Protein AF-A0A738M5W6-F1 (afdb_monomer_lite)

pLDDT: mean 76.94, std 19.33, range [49.88, 97.56]

Structure (mmCIF, N/CA/C/O backbone):
data_AF-A0A738M5W6-F1
#
_entry.id   AF-A0A738M5W6-F1
#
loop_
_atom_site.group_PDB
_a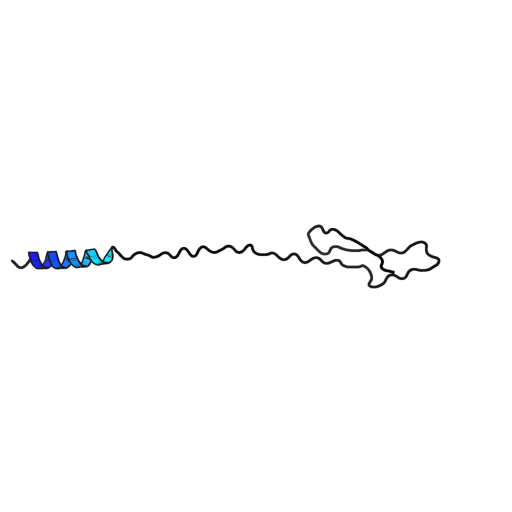tom_site.id
_atom_site.type_symbol
_atom_site.label_atom_id
_atom_site.label_alt_id
_atom_site.label_comp_id
_atom_site.label_asym_id
_atom_site.label_entity_id
_atom_site.label_seq_id
_atom_site.pdbx_PDB_ins_code
_atom_site.Cartn_x
_atom_site.Cartn_y
_atom_site.Cartn_z
_atom_site.occupancy
_atom_site.B_iso_or_equiv
_atom_site.auth_seq_id
_atom_site.auth_comp_id
_atom_site.auth_asym_id
_atom_site.auth_atom_id
_atom_site.pdbx_PDB_model_num
ATOM 1 N N . MET A 1 1 ? -68.676 -15.746 73.256 1.00 49.88 1 MET A N 1
ATOM 2 C CA . MET A 1 1 ? -67.572 -16.482 72.594 1.00 49.88 1 MET A CA 1
ATOM 3 C C . MET A 1 1 ? -67.608 -16.329 71.056 1.00 49.88 1 MET A C 1
ATOM 5 O O . MET A 1 1 ? -67.426 -17.296 70.340 1.00 49.88 1 MET A O 1
ATOM 9 N N . TYR A 1 2 ? -67.830 -15.113 70.527 1.00 51.44 2 TYR A N 1
ATOM 10 C CA . TYR A 1 2 ? -67.922 -14.843 69.070 1.00 51.44 2 TYR A CA 1
ATOM 11 C C . TYR A 1 2 ? -66.772 -13.972 68.525 1.00 51.44 2 TYR A C 1
ATOM 13 O O . TYR A 1 2 ? -66.540 -13.919 67.322 1.00 51.44 2 TYR A O 1
ATOM 21 N N . ILE A 1 3 ? -66.026 -13.303 69.410 1.00 53.88 3 ILE A N 1
ATOM 22 C CA . ILE A 1 3 ? -64.978 -12.337 69.042 1.00 53.88 3 ILE A CA 1
ATOM 23 C C . ILE A 1 3 ? -63.641 -13.045 68.754 1.00 53.88 3 ILE A C 1
ATOM 25 O O . ILE A 1 3 ? -62.916 -12.650 67.844 1.00 53.88 3 ILE A O 1
ATOM 29 N N . LEU A 1 4 ? -63.359 -14.155 69.449 1.00 52.31 4 LEU A N 1
ATOM 30 C CA . LEU A 1 4 ? -62.092 -14.889 69.340 1.00 52.31 4 LEU A CA 1
ATOM 31 C C . LEU A 1 4 ? -61.916 -15.575 67.968 1.00 52.31 4 LEU A C 1
ATOM 33 O O . LEU A 1 4 ? -60.855 -15.477 67.355 1.00 52.31 4 LEU A O 1
ATOM 37 N N . ASN A 1 5 ? -62.987 -16.160 67.415 1.00 54.47 5 ASN A N 1
ATOM 38 C CA . ASN A 1 5 ? -62.968 -16.811 66.094 1.00 54.47 5 ASN A CA 1
ATOM 39 C C . ASN A 1 5 ? -62.786 -15.829 64.924 1.00 54.47 5 ASN A C 1
ATOM 41 O O . ASN A 1 5 ? -62.313 -16.216 63.855 1.00 54.47 5 ASN A O 1
ATOM 45 N N . LYS A 1 6 ? -63.130 -14.546 65.107 1.00 51.81 6 LYS A N 1
ATOM 46 C CA . LYS A 1 6 ? -62.949 -13.510 64.077 1.00 51.81 6 LYS A CA 1
ATOM 47 C C . LYS A 1 6 ? -61.496 -13.031 63.996 1.00 51.81 6 LYS A C 1
ATOM 49 O O . LYS A 1 6 ? -61.043 -12.645 62.921 1.00 51.81 6 LYS A O 1
ATOM 54 N N . PHE A 1 7 ? -60.773 -13.087 65.116 1.00 54.06 7 PHE A N 1
ATOM 55 C CA . PHE A 1 7 ? -59.373 -12.672 65.201 1.00 54.06 7 PHE A CA 1
ATOM 56 C C . PHE A 1 7 ? -58.436 -13.728 64.601 1.00 54.06 7 PHE A C 1
ATOM 58 O O . PHE A 1 7 ? -57.601 -13.397 63.763 1.00 54.06 7 PHE A O 1
ATOM 65 N N . ILE A 1 8 ? -58.670 -15.006 64.921 1.00 57.66 8 ILE A N 1
ATOM 66 C CA . ILE A 1 8 ? -57.895 -16.147 64.397 1.00 57.66 8 ILE A CA 1
ATOM 67 C C . ILE A 1 8 ? -58.023 -16.254 62.868 1.00 57.66 8 ILE A C 1
ATOM 69 O O . ILE A 1 8 ? -57.054 -16.518 62.162 1.00 57.66 8 ILE A O 1
ATOM 73 N N . ARG A 1 9 ? -59.210 -15.965 62.318 1.00 54.72 9 ARG A N 1
ATOM 74 C CA . ARG A 1 9 ? -59.437 -16.000 60.865 1.00 54.72 9 ARG A CA 1
ATOM 75 C C . ARG A 1 9 ? -58.707 -14.879 60.110 1.00 54.72 9 ARG A C 1
ATOM 77 O O . ARG A 1 9 ? -58.427 -15.041 58.927 1.00 54.72 9 ARG A O 1
ATOM 84 N N . ARG A 1 10 ? -58.386 -13.757 60.768 1.00 56.41 10 ARG A N 1
ATOM 85 C CA . ARG A 1 10 ? -57.630 -12.645 60.161 1.00 56.41 10 ARG A CA 1
ATOM 86 C C . ARG A 1 10 ? -56.117 -12.856 60.215 1.00 56.41 10 ARG A C 1
ATOM 88 O O . ARG A 1 10 ? -55.438 -12.452 59.277 1.00 56.41 10 ARG A O 1
ATOM 95 N N . THR A 1 11 ? -55.594 -13.513 61.248 1.00 57.16 11 THR A N 1
ATOM 96 C CA . THR A 1 11 ? -54.152 -13.787 61.365 1.00 57.16 11 THR A CA 1
ATOM 97 C C . THR A 1 11 ? -53.668 -14.881 60.412 1.00 57.16 11 THR A C 1
ATOM 99 O O . THR A 1 11 ? -52.558 -14.775 59.900 1.00 57.16 11 THR A O 1
ATOM 102 N N . VAL A 1 12 ? -54.503 -15.872 60.081 1.00 56.81 12 VAL A N 1
ATOM 103 C CA . VAL A 1 12 ? -54.132 -16.942 59.128 1.00 56.81 12 VAL A CA 1
ATOM 104 C C . VAL A 1 12 ? -53.995 -16.429 57.685 1.00 56.81 12 VAL A C 1
ATOM 106 O O . VAL A 1 12 ? -53.151 -16.912 56.937 1.00 56.81 12 VAL A O 1
ATOM 109 N N . ILE A 1 13 ? -54.765 -15.409 57.291 1.00 55.81 13 ILE A N 1
ATOM 110 C CA . ILE A 1 13 ? -54.728 -14.860 55.921 1.00 55.81 13 ILE A CA 1
ATOM 111 C C . ILE A 1 13 ? -53.497 -13.962 55.707 1.00 55.81 13 ILE A C 1
ATOM 113 O O . ILE A 1 13 ? -52.972 -13.891 54.600 1.00 55.81 13 ILE A O 1
ATOM 117 N N . PHE A 1 14 ? -52.992 -13.316 56.762 1.00 53.72 14 PHE A N 1
ATOM 118 C CA . PHE A 1 14 ? -51.834 -12.421 56.657 1.00 53.72 14 PHE A CA 1
ATOM 119 C C . PHE A 1 14 ? -50.503 -13.177 56.499 1.00 53.72 14 PHE A C 1
ATOM 121 O O . PHE A 1 14 ? -49.564 -12.651 55.913 1.00 53.72 14 PHE A O 1
ATOM 128 N N . PHE A 1 15 ? -50.426 -14.430 56.963 1.00 53.66 15 PHE A N 1
ATOM 129 C CA . PHE A 1 15 ? -49.193 -15.223 56.904 1.00 53.66 15 PHE A CA 1
ATOM 130 C C . PHE A 1 15 ? -48.897 -15.793 55.505 1.00 53.66 15 PHE A C 1
ATOM 132 O O . PHE A 1 15 ? -47.751 -16.100 55.188 1.00 53.66 15 PHE A O 1
ATOM 139 N N . PHE A 1 16 ? -49.910 -15.898 54.638 1.00 54.16 16 PHE A N 1
ATOM 140 C CA . PH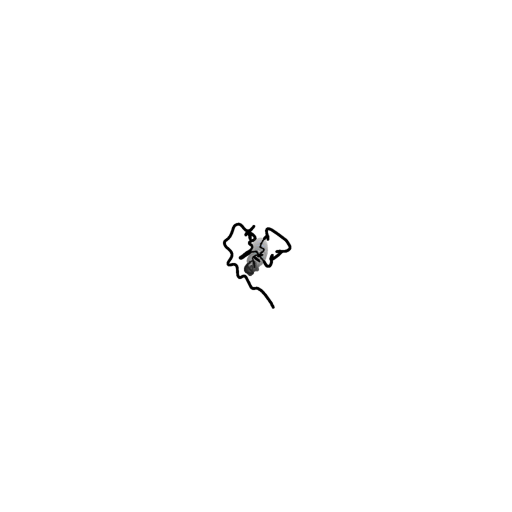E A 1 16 ? -49.749 -16.467 53.295 1.00 54.16 16 PHE A CA 1
ATOM 141 C C . PHE A 1 16 ? -49.179 -15.486 52.257 1.00 54.16 16 PHE A C 1
ATOM 143 O O . PHE A 1 16 ? -48.739 -15.920 51.197 1.00 54.16 16 PHE A O 1
ATOM 150 N N . PHE A 1 17 ? -49.138 -14.181 52.547 1.00 55.22 17 PHE A N 1
ATOM 151 C CA . PHE A 1 17 ? -48.645 -13.170 51.600 1.00 55.22 17 PHE A CA 1
ATOM 152 C C . PHE A 1 17 ? -47.141 -12.867 51.710 1.00 55.22 17 PHE A C 1
ATOM 154 O O . PHE A 1 17 ? -46.606 -12.160 50.861 1.00 55.22 17 PHE A O 1
ATOM 161 N N . CYS A 1 18 ? -46.435 -13.408 52.709 1.00 57.59 18 CYS A N 1
ATOM 162 C CA . CYS A 1 18 ? -45.025 -13.075 52.959 1.00 57.59 18 CYS A CA 1
ATOM 163 C C . CYS A 1 18 ? -44.003 -14.062 52.362 1.00 57.59 18 CYS A C 1
ATOM 165 O O . CYS A 1 18 ? -42.806 -13.842 52.514 1.00 57.59 18 CYS A O 1
ATOM 167 N N . TYR A 1 19 ? -44.441 -15.117 51.666 1.00 57.25 19 TYR A N 1
ATOM 168 C CA . TYR A 1 19 ? -43.555 -16.162 51.126 1.00 57.25 19 TYR A CA 1
ATOM 169 C C . TYR A 1 19 ? -43.647 -16.318 49.604 1.00 57.25 19 TYR A C 1
ATOM 171 O O . TYR A 1 19 ? -43.539 -17.424 49.084 1.00 57.25 19 TYR A O 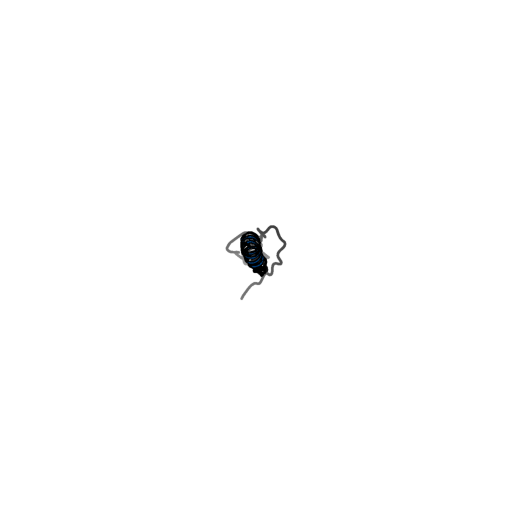1
ATOM 179 N N . LEU A 1 20 ? -43.837 -15.223 48.869 1.00 61.06 20 LEU A N 1
ATOM 180 C CA . LEU A 1 20 ? -43.544 -15.220 47.437 1.00 61.06 20 LEU A CA 1
ATOM 181 C C . LEU A 1 20 ? -42.043 -14.957 47.267 1.00 61.06 20 LEU A C 1
ATOM 183 O O . LEU A 1 20 ? -41.617 -13.814 47.453 1.00 61.06 20 LEU A O 1
ATOM 187 N N . PRO A 1 21 ? -41.216 -15.968 46.935 1.00 61.00 21 PRO A N 1
ATOM 188 C CA . PRO A 1 21 ? -39.873 -15.690 46.468 1.00 61.00 21 PRO A CA 1
ATOM 189 C C . PRO A 1 21 ? -40.019 -14.898 45.170 1.00 61.00 21 PRO A C 1
ATOM 191 O O . PRO A 1 21 ? -40.485 -15.418 44.155 1.00 61.00 21 PRO A O 1
ATOM 194 N N . ILE A 1 22 ? -39.644 -13.620 45.204 1.00 61.34 22 ILE A N 1
ATOM 195 C CA . ILE A 1 22 ? -39.383 -12.858 43.989 1.00 61.34 22 ILE A CA 1
ATOM 196 C C . ILE A 1 22 ? -38.132 -13.505 43.405 1.00 61.34 22 ILE A C 1
ATOM 198 O O . ILE A 1 22 ? -37.010 -13.181 43.784 1.00 61.34 22 ILE A O 1
ATOM 202 N N . ALA A 1 23 ? -38.333 -14.502 42.547 1.00 54.19 23 ALA A N 1
ATOM 203 C CA . ALA A 1 23 ? -37.283 -15.044 41.715 1.00 54.19 23 ALA A CA 1
ATOM 204 C C . ALA A 1 23 ? -36.880 -13.935 40.738 1.00 54.19 23 ALA A C 1
ATOM 206 O O . ALA A 1 23 ? -37.390 -13.841 39.624 1.00 54.19 23 ALA A O 1
ATOM 207 N N . SER A 1 24 ? -35.990 -13.046 41.175 1.00 59.88 24 SER A N 1
ATOM 208 C CA . SER A 1 24 ? -35.226 -12.214 40.266 1.00 59.88 24 SER A CA 1
ATOM 209 C C . SER A 1 24 ? -34.319 -13.167 39.501 1.00 59.88 24 SER A C 1
ATOM 211 O O . SER A 1 24 ? -33.275 -13.584 40.004 1.00 59.88 24 SER A O 1
ATOM 213 N N . SER A 1 25 ? -34.729 -13.566 38.298 1.00 53.66 25 SER A N 1
ATOM 214 C CA . SER A 1 25 ? -33.771 -14.102 37.348 1.00 53.66 25 SER A CA 1
ATOM 215 C C . SER A 1 25 ? -32.804 -12.960 37.051 1.00 53.66 25 SER A C 1
ATOM 217 O O . SER A 1 25 ? -33.095 -12.078 36.239 1.00 53.66 25 SER A O 1
ATOM 219 N N . GLU A 1 26 ? -31.669 -12.935 37.742 1.00 58.25 26 GLU A N 1
ATOM 220 C CA . GLU A 1 26 ? -30.490 -12.246 37.251 1.00 58.25 26 GLU A CA 1
ATOM 221 C C . GLU A 1 26 ? -30.133 -12.953 35.945 1.00 58.25 26 GLU A C 1
ATOM 223 O O . GLU A 1 26 ? -29.389 -13.934 35.899 1.00 58.25 26 GLU A O 1
ATOM 228 N N . SER A 1 27 ? -30.747 -12.496 34.855 1.00 51.97 27 SER A N 1
ATOM 229 C CA . SER A 1 27 ? -30.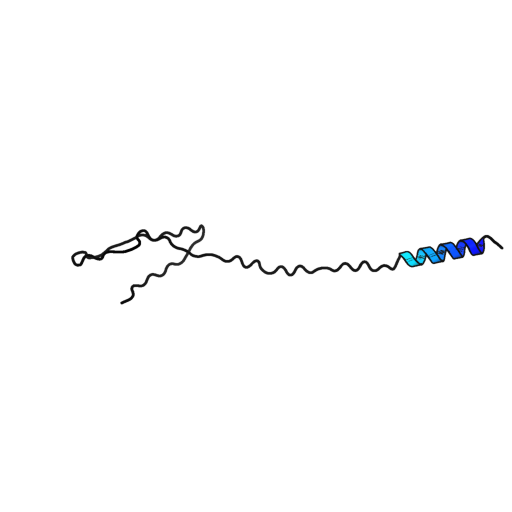214 -12.717 33.529 1.00 51.97 27 SER A CA 1
ATOM 230 C C . SER A 1 27 ? -28.854 -12.043 33.558 1.00 51.97 27 SER A C 1
ATOM 232 O O . SER A 1 27 ? -28.750 -10.849 33.272 1.00 51.97 27 SER A O 1
ATOM 234 N N . LYS A 1 28 ? -27.815 -12.798 33.933 1.00 55.28 28 LYS A N 1
ATOM 235 C CA . LYS A 1 28 ? -26.439 -12.473 33.584 1.00 55.28 28 LYS A CA 1
ATOM 236 C C . LYS A 1 28 ? -26.464 -12.243 32.083 1.00 55.28 28 LYS A C 1
ATOM 238 O O . LYS A 1 28 ? -26.482 -13.196 31.306 1.00 55.28 28 LYS A O 1
ATOM 243 N N . LYS A 1 29 ? -26.538 -10.974 31.675 1.00 53.97 29 LYS A N 1
ATOM 244 C CA . LYS A 1 29 ? -26.181 -10.579 30.325 1.00 53.97 29 LYS A CA 1
ATOM 245 C C . LYS A 1 29 ? -24.745 -11.039 30.197 1.00 53.97 29 LYS A C 1
ATOM 247 O O . LYS A 1 29 ? -23.842 -10.456 30.785 1.00 53.97 29 LYS A O 1
ATOM 252 N N . ILE A 1 30 ? -24.564 -12.158 29.511 1.00 57.41 30 ILE A N 1
ATOM 253 C CA . ILE A 1 30 ? -23.282 -12.504 28.936 1.00 57.41 30 ILE A CA 1
ATOM 254 C C . ILE A 1 30 ? -23.024 -11.335 27.994 1.00 57.41 30 ILE A C 1
ATOM 256 O O . ILE A 1 30 ? -23.634 -11.250 26.928 1.00 57.41 30 ILE A O 1
ATOM 260 N N . GLU A 1 31 ? -22.233 -10.365 28.445 1.00 61.53 31 GLU A N 1
ATOM 261 C CA . GLU A 1 31 ? -21.620 -9.380 27.573 1.00 61.53 31 GLU A CA 1
ATOM 262 C C . GLU A 1 31 ? -20.725 -10.191 26.645 1.00 61.53 31 GLU A C 1
ATOM 264 O O . GLU A 1 31 ? -19.572 -10.493 26.940 1.00 61.53 31 GLU A O 1
ATOM 269 N N . GLN A 1 32 ? -21.315 -10.670 25.551 1.00 60.31 32 GLN A N 1
ATOM 270 C CA . GLN A 1 32 ? -20.546 -11.168 24.434 1.00 60.31 32 GLN A CA 1
ATOM 271 C C . GLN A 1 32 ? -19.614 -10.013 24.072 1.00 60.31 32 GLN A C 1
ATOM 273 O O . GLN A 1 32 ? -20.114 -8.895 23.893 1.00 60.31 32 GLN A O 1
ATOM 278 N N . PRO A 1 33 ? -18.288 -10.223 24.018 1.00 57.50 33 PRO A N 1
ATOM 279 C CA . PRO A 1 33 ? -17.404 -9.178 23.545 1.00 57.50 33 PRO A CA 1
ATOM 280 C C . PRO A 1 33 ? -17.929 -8.787 22.170 1.00 57.50 33 PRO A C 1
ATOM 282 O O . PRO A 1 33 ? -18.012 -9.633 21.278 1.00 57.50 33 PRO A O 1
ATOM 285 N N . LEU A 1 34 ? -18.375 -7.536 22.034 1.00 58.28 34 LEU A N 1
ATOM 286 C CA . LEU A 1 34 ? -18.788 -6.987 20.756 1.00 58.28 34 LEU A CA 1
ATOM 287 C C . LEU A 1 34 ? -17.552 -7.121 19.867 1.00 58.28 34 LEU A C 1
ATOM 289 O O . LEU A 1 34 ? -16.579 -6.388 20.034 1.00 58.28 34 LEU A O 1
ATOM 293 N N . LEU A 1 35 ? -17.529 -8.149 19.019 1.00 60.12 35 LEU A N 1
ATOM 294 C CA . LEU A 1 35 ? -16.451 -8.394 18.076 1.00 60.12 35 LEU A CA 1
ATOM 295 C C . LEU A 1 35 ? -16.534 -7.259 17.063 1.00 60.12 35 LEU A C 1
ATOM 297 O O . LEU A 1 35 ? -17.198 -7.364 16.034 1.00 60.12 35 LEU A O 1
ATOM 301 N N . THR A 1 36 ? -15.915 -6.131 17.397 1.00 72.25 36 THR A N 1
ATOM 302 C CA . THR A 1 36 ? -15.811 -4.979 16.516 1.00 72.25 36 THR A CA 1
ATOM 303 C C . THR A 1 36 ? -14.887 -5.390 15.383 1.00 72.25 36 THR A C 1
ATOM 305 O O . THR A 1 36 ? -13.664 -5.277 15.477 1.00 72.25 36 THR A O 1
ATOM 308 N N . GLN A 1 37 ? -15.469 -5.952 14.327 1.00 78.44 37 GLN A N 1
ATOM 309 C CA . GLN A 1 37 ? -14.740 -6.317 13.124 1.00 78.44 37 GLN A CA 1
ATOM 310 C C . GLN A 1 37 ? -14.103 -5.051 12.546 1.00 78.44 37 GLN A C 1
ATOM 312 O O . GLN A 1 37 ? -14.793 -4.093 12.193 1.00 78.44 37 GLN A O 1
ATOM 317 N N . LYS A 1 38 ? -12.769 -5.031 12.478 1.00 82.75 38 LYS A N 1
ATOM 318 C CA . LYS A 1 38 ? -12.021 -3.965 11.810 1.00 82.75 38 LYS A CA 1
ATOM 319 C C . LYS A 1 38 ? -11.828 -4.341 10.348 1.00 82.75 38 LYS A C 1
ATOM 321 O O . LYS A 1 38 ? -11.279 -5.394 10.038 1.00 82.75 38 LYS A O 1
ATOM 326 N N . TYR A 1 39 ? -12.279 -3.465 9.461 1.00 87.56 39 TYR A N 1
ATOM 327 C CA . TYR A 1 39 ? -12.161 -3.639 8.018 1.00 87.56 39 TYR A CA 1
ATOM 328 C C . TYR A 1 39 ? -10.927 -2.915 7.496 1.00 87.56 39 TYR A C 1
ATOM 330 O O . TYR A 1 39 ? -10.887 -1.685 7.496 1.00 87.56 39 TYR A O 1
ATOM 338 N N . TYR A 1 40 ? -9.954 -3.668 6.997 1.00 89.62 40 TYR A N 1
ATOM 339 C CA . TYR A 1 40 ? -8.762 -3.118 6.361 1.00 89.62 40 TYR A CA 1
ATOM 340 C C . TYR A 1 40 ? -9.020 -2.865 4.876 1.00 89.62 40 TYR A C 1
ATOM 342 O O . TYR A 1 40 ? -9.718 -3.630 4.213 1.00 89.62 40 TYR A O 1
ATOM 350 N N . GLY A 1 41 ? -8.461 -1.781 4.350 1.00 91.38 41 GLY A N 1
ATOM 351 C CA . GLY A 1 41 ? -8.571 -1.432 2.941 1.00 91.38 41 GLY A CA 1
ATOM 352 C C . GLY A 1 41 ? -7.599 -0.319 2.591 1.00 91.38 41 GLY A C 1
ATOM 353 O O . GLY A 1 41 ? -7.326 0.549 3.419 1.00 91.38 41 GLY A O 1
ATOM 354 N N . LEU A 1 42 ? -7.072 -0.370 1.372 1.00 94.69 42 LEU A N 1
ATOM 355 C CA . LEU A 1 42 ? -6.132 0.604 0.836 1.00 94.69 42 LEU A CA 1
ATOM 356 C C . LEU A 1 42 ? -6.653 1.093 -0.509 1.00 94.69 42 LEU A C 1
ATOM 358 O O . LEU A 1 42 ? -7.163 0.301 -1.305 1.00 94.69 42 LEU A O 1
ATOM 362 N N . ARG A 1 43 ? -6.477 2.383 -0.781 1.00 97.00 43 ARG A N 1
ATOM 363 C CA . ARG A 1 43 ? -6.729 2.953 -2.101 1.00 97.00 43 ARG A CA 1
ATOM 364 C C . ARG A 1 43 ? -5.421 3.076 -2.864 1.00 97.00 43 ARG A C 1
ATOM 366 O O . ARG A 1 43 ? -4.448 3.626 -2.353 1.00 97.00 43 ARG A O 1
ATOM 373 N N . LEU A 1 44 ? -5.419 2.573 -4.093 1.00 97.44 44 LEU A N 1
ATOM 374 C CA . LEU A 1 44 ? -4.292 2.684 -5.011 1.00 97.44 44 LEU A CA 1
ATOM 375 C C . LEU A 1 44 ? -4.499 3.890 -5.929 1.00 97.44 44 LEU A C 1
ATOM 377 O O . LEU A 1 44 ? -5.614 4.131 -6.398 1.00 97.44 44 LEU A O 1
ATOM 381 N N . GLY A 1 45 ? -3.425 4.626 -6.218 1.00 97.19 45 GLY A N 1
ATOM 382 C CA . GLY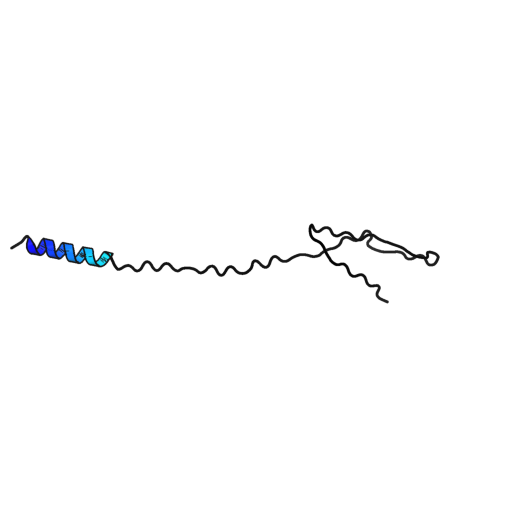 A 1 45 ? -3.485 5.780 -7.119 1.00 97.19 45 GLY A CA 1
ATOM 383 C C . GLY A 1 45 ? -3.735 5.449 -8.585 1.00 97.19 45 GLY A C 1
ATOM 384 O O . GLY A 1 45 ? -4.078 6.328 -9.370 1.00 97.19 45 GLY A O 1
ATOM 385 N N . THR A 1 46 ? -3.580 4.183 -8.950 1.00 97.06 46 THR A N 1
ATOM 386 C CA . THR A 1 46 ? -3.846 3.655 -10.283 1.00 97.06 46 THR A CA 1
ATOM 387 C C . THR A 1 46 ? -4.314 2.207 -10.173 1.00 97.06 46 THR A C 1
ATOM 389 O O . THR A 1 46 ? -4.051 1.534 -9.178 1.00 97.06 46 THR A O 1
ATOM 392 N N . THR A 1 47 ? -4.993 1.715 -11.206 1.00 97.38 47 THR A N 1
ATOM 393 C CA . THR A 1 47 ? -5.387 0.302 -11.332 1.00 97.38 47 THR A CA 1
ATOM 394 C C . THR A 1 47 ? -4.351 -0.536 -12.077 1.00 97.38 47 THR A C 1
ATOM 396 O O . THR A 1 47 ? -4.394 -1.761 -12.019 1.00 97.38 47 THR A O 1
ATOM 399 N N . ARG A 1 48 ? -3.422 0.112 -12.789 1.00 96.56 48 ARG A N 1
ATOM 400 C CA . ARG A 1 48 ? -2.308 -0.534 -13.490 1.00 96.56 48 ARG A CA 1
ATOM 401 C C . ARG A 1 48 ? -1.075 0.354 -13.474 1.00 96.56 48 ARG A C 1
ATOM 403 O O . ARG A 1 48 ? -1.181 1.578 -13.548 1.00 96.56 48 ARG A O 1
ATOM 410 N N . VAL A 1 49 ? 0.090 -0.272 -13.442 1.00 96.06 49 VAL A N 1
ATOM 411 C CA . VAL A 1 49 ? 1.379 0.408 -13.527 1.00 96.06 49 VAL A CA 1
ATOM 412 C C . VAL A 1 49 ? 2.044 -0.039 -14.822 1.00 96.06 49 VAL A C 1
ATOM 414 O O . VAL A 1 49 ? 2.238 -1.230 -15.037 1.00 96.06 49 VAL A O 1
ATOM 417 N N . ILE A 1 50 ? 2.343 0.912 -15.706 1.00 96.31 50 ILE A N 1
ATOM 418 C CA . ILE A 1 50 ? 3.050 0.638 -16.960 1.00 96.31 50 ILE A CA 1
ATOM 419 C C . ILE A 1 50 ? 4.536 0.877 -16.703 1.00 96.31 50 ILE A C 1
ATOM 421 O O . ILE A 1 50 ? 4.951 2.012 -16.462 1.00 96.31 50 ILE A O 1
ATOM 425 N N . TYR A 1 51 ? 5.319 -0.197 -16.747 1.00 96.19 51 TYR A N 1
ATOM 426 C CA . TYR A 1 51 ? 6.776 -0.136 -16.709 1.00 96.19 51 TYR A CA 1
ATOM 427 C C . TYR A 1 51 ? 7.285 0.085 -18.133 1.00 96.19 51 TYR A C 1
ATOM 429 O O . TYR A 1 51 ? 6.994 -0.707 -19.026 1.00 96.19 51 TYR A O 1
ATOM 437 N N . LYS A 1 52 ? 8.000 1.190 -18.353 1.00 96.62 52 LYS A N 1
ATOM 438 C CA . LYS A 1 52 ? 8.685 1.453 -19.624 1.00 96.62 52 LYS A CA 1
ATOM 439 C C . LYS A 1 52 ? 10.081 0.848 -19.551 1.00 96.62 52 LYS A C 1
ATOM 441 O O . LYS A 1 52 ? 10.746 1.037 -18.541 1.00 96.62 52 LYS A O 1
ATOM 446 N N . GLU A 1 53 ? 10.512 0.179 -20.614 1.00 95.06 53 GLU A N 1
ATOM 447 C CA . GLU A 1 53 ? 11.815 -0.499 -20.674 1.00 95.06 53 GLU A CA 1
ATOM 448 C C . GLU A 1 53 ? 12.988 0.475 -20.478 1.00 95.06 53 GLU A C 1
ATOM 450 O O . GLU A 1 53 ? 13.893 0.202 -19.698 1.00 95.06 53 GLU A O 1
ATOM 455 N N . ASP A 1 54 ? 12.904 1.666 -21.076 1.00 96.25 54 ASP A N 1
ATOM 456 C CA . ASP A 1 54 ? 13.939 2.704 -20.958 1.00 96.25 54 ASP A CA 1
ATOM 457 C C . ASP A 1 54 ? 13.874 3.500 -19.640 1.00 96.25 54 ASP A C 1
ATOM 459 O O . ASP A 1 54 ? 14.706 4.378 -19.395 1.00 96.25 54 ASP A O 1
ATOM 463 N N . ALA A 1 55 ? 12.861 3.259 -18.798 1.00 95.94 55 ALA A N 1
ATOM 464 C CA . ALA A 1 55 ? 12.699 3.978 -17.541 1.00 95.94 55 ALA A CA 1
ATOM 465 C C . ALA A 1 55 ? 13.301 3.175 -16.376 1.00 95.94 55 ALA A C 1
ATOM 467 O O . ALA A 1 55 ? 12.947 2.013 -16.184 1.00 95.94 55 ALA A O 1
ATOM 468 N N . PRO A 1 56 ? 14.135 3.795 -15.520 1.00 96.12 56 PRO A N 1
ATOM 469 C CA . PRO A 1 56 ? 14.766 3.092 -14.403 1.00 96.12 56 PRO A CA 1
ATOM 470 C C . PRO A 1 56 ? 13.771 2.695 -13.304 1.00 96.12 56 PRO A C 1
ATOM 472 O O . PRO A 1 56 ? 14.052 1.809 -12.500 1.00 96.12 56 PRO A O 1
ATOM 475 N N . SER A 1 57 ? 12.624 3.374 -13.218 1.00 95.62 57 SER A N 1
ATOM 476 C CA . SER A 1 57 ? 11.580 3.082 -12.241 1.00 95.62 57 SER A CA 1
ATOM 477 C C . SER A 1 57 ? 10.235 3.690 -12.640 1.00 95.62 57 SER A C 1
ATOM 479 O O . SER A 1 57 ? 10.124 4.523 -13.541 1.00 95.62 57 SER A O 1
ATOM 481 N N . THR A 1 58 ? 9.196 3.260 -11.934 1.00 95.81 58 THR A N 1
ATOM 482 C CA . THR A 1 58 ? 7.852 3.839 -11.957 1.00 95.81 58 THR A CA 1
ATOM 483 C C . THR A 1 58 ? 7.283 3.750 -10.546 1.00 95.81 58 THR A C 1
ATOM 485 O O . THR A 1 58 ? 7.706 2.907 -9.749 1.00 95.81 58 THR A O 1
ATOM 488 N N . SER A 1 59 ? 6.355 4.635 -10.206 1.00 96.25 59 SER A N 1
ATOM 489 C CA . SER A 1 59 ? 5.805 4.726 -8.859 1.00 96.25 59 SER A CA 1
ATOM 490 C C . SER A 1 59 ? 4.309 5.003 -8.889 1.00 96.25 59 SER A C 1
ATOM 492 O O . SER A 1 59 ? 3.764 5.580 -9.831 1.00 96.25 59 S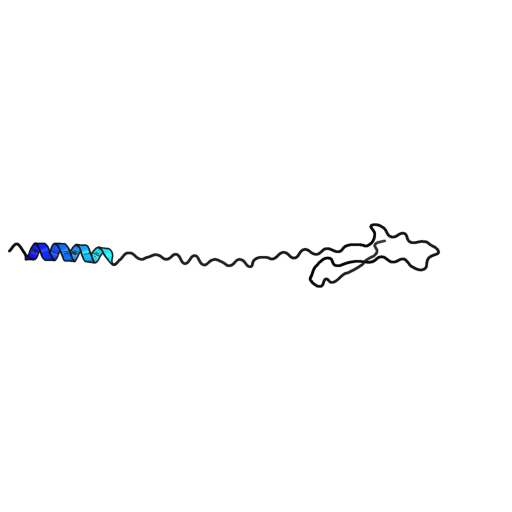ER A O 1
ATOM 494 N N . PHE A 1 60 ? 3.633 4.571 -7.832 1.00 96.75 60 PHE A N 1
ATOM 495 C CA . PHE A 1 60 ? 2.248 4.914 -7.550 1.00 96.75 60 PHE A CA 1
ATOM 496 C C . PHE A 1 60 ? 2.089 5.102 -6.045 1.00 96.75 60 PHE A C 1
ATOM 498 O O . PHE A 1 60 ? 2.844 4.541 -5.249 1.00 96.75 60 PHE A O 1
ATOM 505 N N . TRP A 1 61 ? 1.112 5.912 -5.655 1.00 97.38 61 TRP A N 1
ATOM 506 C CA . TRP A 1 61 ? 0.804 6.135 -4.251 1.00 97.38 61 TRP A CA 1
ATOM 507 C C . TRP A 1 61 ? -0.202 5.102 -3.736 1.00 97.38 61 TRP A C 1
ATOM 509 O O . TRP A 1 61 ? -1.034 4.578 -4.484 1.00 97.38 61 TRP A O 1
ATOM 519 N N . ILE A 1 62 ? -0.132 4.847 -2.432 1.00 97.12 62 ILE A N 1
ATOM 520 C CA . ILE A 1 62 ? -1.081 4.031 -1.676 1.00 97.12 62 ILE A CA 1
ATOM 521 C C . ILE A 1 62 ? -1.595 4.898 -0.532 1.00 97.12 62 ILE A C 1
ATOM 523 O O . ILE A 1 62 ? -0.809 5.572 0.131 1.00 97.12 62 ILE A O 1
ATOM 527 N N . MET A 1 63 ? -2.904 4.886 -0.303 1.00 97.56 63 MET A N 1
ATOM 528 C CA . MET A 1 63 ? -3.542 5.660 0.756 1.00 97.56 63 MET A CA 1
ATOM 529 C C . MET A 1 63 ? -4.311 4.747 1.700 1.00 97.56 63 MET A C 1
ATOM 531 O O . MET A 1 63 ? -5.115 3.913 1.276 1.00 97.56 63 MET A O 1
ATOM 535 N N . ASN A 1 64 ? -4.076 4.946 2.993 1.00 96.62 64 ASN A N 1
ATOM 536 C CA . ASN A 1 64 ? -4.923 4.414 4.042 1.00 96.62 64 ASN A CA 1
ATOM 537 C C . ASN A 1 64 ? -6.115 5.361 4.239 1.00 96.62 64 ASN A C 1
ATOM 539 O O . ASN A 1 64 ? -5.937 6.486 4.693 1.00 96.62 64 ASN A O 1
ATOM 543 N N . GLU A 1 65 ? -7.320 4.907 3.897 1.00 94.62 65 GLU A N 1
ATOM 544 C CA . GLU A 1 65 ? -8.560 5.678 4.089 1.00 94.62 65 GLU A CA 1
ATOM 545 C C . GLU A 1 65 ? -9.159 5.499 5.494 1.00 94.62 65 GLU A C 1
ATOM 547 O O . GLU A 1 65 ? -10.254 5.983 5.775 1.00 94.62 65 GLU A O 1
ATOM 552 N N . LYS A 1 66 ? -8.487 4.754 6.378 1.00 94.62 66 LYS A N 1
ATOM 553 C CA . LYS A 1 66 ? -8.938 4.509 7.749 1.00 94.62 66 LYS A CA 1
ATOM 554 C C . LYS A 1 66 ? -8.299 5.503 8.713 1.00 94.62 66 LYS A C 1
ATOM 556 O O . LYS A 1 66 ? -7.135 5.858 8.581 1.00 94.62 66 LYS A O 1
ATOM 561 N N . GLU A 1 67 ? -9.045 5.861 9.755 1.00 94.00 67 GLU A N 1
ATOM 562 C CA . GLU A 1 67 ? -8.607 6.767 10.832 1.00 94.00 67 GLU A CA 1
ATOM 563 C C . GLU A 1 67 ? -7.596 6.130 11.807 1.00 94.00 67 GLU A C 1
ATOM 565 O O . GLU A 1 67 ? -7.234 6.717 12.823 1.00 94.00 67 GLU A O 1
ATOM 570 N N . TYR A 1 68 ? -7.137 4.910 11.525 1.00 93.81 68 TYR A N 1
ATOM 571 C CA . TYR A 1 68 ? -6.197 4.158 12.351 1.00 93.81 68 TYR A CA 1
ATOM 572 C C . TYR A 1 68 ? -5.014 3.654 11.514 1.00 93.81 68 TYR A C 1
ATOM 574 O O . TYR A 1 68 ? -5.177 3.411 10.315 1.00 93.81 68 TYR A O 1
ATOM 582 N N . PRO A 1 69 ? -3.820 3.476 12.116 1.00 94.62 69 PRO A N 1
ATOM 583 C CA . PRO A 1 69 ? -2.633 3.034 11.391 1.00 94.62 69 PRO A CA 1
ATOM 584 C C . PRO A 1 69 ? -2.792 1.609 10.845 1.00 94.62 69 PRO A C 1
ATOM 586 O O . PRO A 1 69 ? -3.409 0.748 11.476 1.00 94.62 69 PRO A O 1
ATOM 589 N N . ILE A 1 70 ? -2.197 1.363 9.676 1.00 95.00 70 ILE A N 1
ATOM 590 C CA . ILE A 1 70 ? -2.178 0.068 8.988 1.00 95.00 70 ILE A CA 1
ATOM 591 C C . ILE A 1 70 ? -0.740 -0.231 8.553 1.00 95.00 70 ILE A C 1
ATOM 593 O O . ILE A 1 70 ? -0.038 0.658 8.073 1.00 95.00 70 ILE A O 1
ATOM 597 N N . LEU A 1 71 ? -0.311 -1.485 8.706 1.00 95.50 71 LEU A N 1
ATOM 598 C CA . LEU A 1 71 ? 0.937 -1.984 8.131 1.00 95.50 71 LEU A CA 1
ATOM 599 C C . LEU A 1 71 ? 0.687 -2.447 6.695 1.00 95.50 71 LEU A C 1
ATOM 601 O O . LEU A 1 71 ? -0.279 -3.162 6.433 1.00 95.50 71 LEU A O 1
ATOM 605 N N . VAL A 1 72 ? 1.558 -2.044 5.773 1.00 95.81 72 VAL A N 1
ATOM 606 C CA . VAL A 1 72 ? 1.425 -2.341 4.343 1.00 95.81 72 VAL A CA 1
ATOM 607 C C . VAL A 1 72 ? 2.586 -3.223 3.897 1.00 95.81 72 VAL A C 1
ATOM 609 O O . VAL A 1 72 ? 3.742 -2.909 4.165 1.00 95.81 72 VAL A O 1
ATOM 612 N N . GLN A 1 73 ? 2.269 -4.306 3.190 1.00 95.94 73 GLN A N 1
ATOM 613 C CA . GLN A 1 73 ? 3.233 -5.200 2.552 1.00 95.94 73 GLN A CA 1
ATOM 614 C C . GLN A 1 73 ? 2.983 -5.204 1.042 1.00 95.94 73 GLN A C 1
ATOM 616 O O . GLN A 1 73 ? 1.845 -5.362 0.601 1.00 95.94 73 GLN A O 1
ATOM 621 N N . THR A 1 74 ? 4.043 -5.040 0.253 1.00 95.50 74 THR A N 1
ATOM 622 C CA . THR A 1 74 ? 3.998 -5.040 -1.214 1.00 95.50 74 THR A CA 1
ATOM 623 C C . THR A 1 74 ? 4.845 -6.181 -1.767 1.00 95.50 74 THR A C 1
ATOM 625 O O . THR A 1 74 ? 5.910 -6.492 -1.235 1.00 95.50 74 THR A O 1
ATOM 628 N N . GLN A 1 75 ? 4.359 -6.835 -2.821 1.00 96.19 75 GLN A N 1
ATOM 629 C CA . GLN A 1 75 ? 5.043 -7.941 -3.492 1.00 96.19 75 GLN A CA 1
ATOM 630 C C . GLN A 1 75 ? 4.771 -7.873 -4.994 1.00 96.19 75 GLN A C 1
ATOM 632 O O . GLN A 1 75 ? 3.674 -7.498 -5.410 1.00 96.19 75 GLN A O 1
ATOM 637 N N . VAL A 1 76 ? 5.774 -8.236 -5.791 1.00 95.38 76 VAL A N 1
ATOM 638 C CA . VAL A 1 76 ? 5.654 -8.425 -7.241 1.00 95.38 76 VAL A CA 1
ATOM 639 C C . VAL A 1 76 ? 5.713 -9.926 -7.500 1.00 95.38 76 VAL A C 1
ATOM 641 O O . VAL A 1 76 ? 6.637 -10.589 -7.034 1.00 95.38 76 VAL A O 1
ATOM 644 N N . TYR A 1 77 ? 4.706 -10.452 -8.192 1.00 95.00 77 TYR A N 1
ATOM 645 C CA . TYR A 1 77 ? 4.649 -11.855 -8.596 1.00 95.00 77 TYR A CA 1
ATOM 646 C C . TYR A 1 77 ? 5.201 -11.994 -10.021 1.00 95.00 77 TYR A C 1
ATOM 648 O O . TYR A 1 77 ? 4.913 -11.136 -10.859 1.00 95.00 77 TYR A O 1
ATOM 656 N N . ASN A 1 78 ? 5.984 -13.050 -10.264 1.00 80.75 78 ASN A N 1
ATOM 657 C CA . ASN A 1 78 ? 6.521 -13.418 -11.580 1.00 80.75 78 ASN A CA 1
ATOM 658 C C . ASN A 1 78 ? 5.619 -14.434 -12.279 1.00 80.75 78 ASN A C 1
ATOM 660 O O . ASN A 1 78 ? 5.082 -15.311 -11.564 1.00 80.75 78 ASN A O 1
#

Organism: Salmonella enterica (NCBI:txid28901)

InterPro domains:
  IPR008962 PapD-like superfamily [SSF49354] (38-78)
  IPR013783 Immunoglobulin-like fold [G3DSA:2.60.40.10] (42-78)
  IPR016147 Pili assembly chaperone, N-terminal [PF00345] (41-78)

Secondary structure (DSSP, 8-state):
--SHHHHHHHHHHHHTTS-----------------------EEES-S-----TT-S-----EEE-SSS----------

Radius of gyration: 38.75 Å; chains: 1; bounding box: 83×24×94 Å

Sequence (78 aa):
MYILNKFIRRTVIFFFFCYLPIASSESKKIEQPLLTQKYYGLRLGTTRVIYKEDAPSTSFWIMNEKEYPILVQTQVYN

Foldseek 3Di:
DPVVVVVVVVVVVVVVVPPDPPPPPPPPPPPPPPPPDDDFDKDKQDPDDDDDPPDPDDDTDIDGPDPDDDDDDDDDDD